Protein AF-A0A946HAD9-F1 (afdb_monomer_lite)

Sequence (156 aa):
MSTSSSALPNFSPPAFKSGLADWSSGDGSAGSDSYAEVAEAAYVPSDSDFSGCLELIKTHSVQKLRAFAKTPMRPETYLRIRTRIKSVTGNLPAVRIAGWAGNDSDKWVPPKSGRLWRSARPERWLKFPPLSGQGCVMGSIWCGALSRHTGISVWI

pLDDT: mean 70.28, std 19.31, range [33.47, 93.88]

Secondary structure (DSSP, 8-state):
-----------SPPPGGG-STTEESS-SSTT--BSTT-TTEEEEEEETTTEEEEEEE--SSSEEEEES-EE---TT--B----EEEESSSSPPEEEEEEEEB-TTS-B---SSS-S---BPTT--B-----SS--EEEEEEEEESS-SS-EEEEE-

Foldseek 3Di:
DDPPPPDDQDPDFDFCVVAFQQKFQDQLFPPGDTPRPPPQWDFAQCDPPARTWIKGWDADQKTKIFGNDWDWDAFPDWDQDAKDKDWPDDDQFDKFKDWFDAAPVRDGDDAPDDDQDDGDDGPDIRDGHGDPHTIIRHIMIIGHDDDHTIIMIMDD

Radius of gyration: 16.19 Å; chains: 1; bounding box: 47×38×36 Å

Structure (mmCIF, N/CA/C/O backbone):
data_AF-A0A946HAD9-F1
#
_entry.id   AF-A0A946HAD9-F1
#
loop_
_atom_site.group_PDB
_atom_site.id
_atom_site.type_symbol
_atom_site.label_atom_id
_atom_site.label_alt_id
_atom_site.label_comp_id
_atom_site.label_asym_id
_atom_site.label_entity_id
_atom_site.label_seq_id
_atom_site.pdbx_PDB_ins_code
_atom_site.Cartn_x
_atom_site.Cartn_y
_atom_site.Cartn_z
_atom_site.occupancy
_atom_site.B_iso_or_equiv
_atom_site.auth_seq_id
_atom_site.auth_comp_id
_atom_site.auth_asym_id
_atom_site.auth_atom_id
_atom_site.pdbx_PDB_model_num
ATOM 1 N N . MET A 1 1 ? 30.902 18.768 -19.631 1.00 36.69 1 MET A N 1
ATOM 2 C CA . MET A 1 1 ? 31.084 18.166 -18.293 1.00 36.69 1 MET A CA 1
ATOM 3 C C . MET A 1 1 ? 29.719 18.096 -17.630 1.00 36.69 1 MET A C 1
ATOM 5 O O . MET A 1 1 ? 29.258 19.101 -17.110 1.00 36.69 1 MET A O 1
ATOM 9 N N . SER A 1 2 ? 29.025 16.963 -17.752 1.00 37.31 2 SER A N 1
ATOM 10 C CA . SER A 1 2 ? 27.700 16.779 -17.150 1.00 37.31 2 SER A CA 1
ATOM 11 C C . SER A 1 2 ? 27.865 16.531 -15.656 1.00 37.31 2 SER A C 1
ATOM 13 O O . SER A 1 2 ? 28.518 15.571 -15.252 1.00 37.31 2 SER A O 1
ATOM 15 N N . THR A 1 3 ? 27.320 17.422 -14.838 1.00 35.97 3 THR A N 1
ATOM 16 C CA . THR A 1 3 ? 27.272 17.283 -13.386 1.00 35.97 3 THR A CA 1
ATOM 17 C C . THR A 1 3 ? 26.296 16.164 -13.031 1.00 35.97 3 THR A C 1
ATOM 19 O O . THR A 1 3 ? 25.080 16.337 -13.038 1.00 35.97 3 THR A O 1
ATOM 22 N N . SER A 1 4 ? 26.826 14.976 -12.748 1.00 42.81 4 SER A N 1
ATOM 23 C CA . SER A 1 4 ? 26.056 13.875 -12.170 1.00 42.81 4 SER A CA 1
ATOM 24 C C . SER A 1 4 ? 25.577 14.296 -10.779 1.00 42.81 4 SER A C 1
ATOM 26 O O . SER A 1 4 ? 26.343 14.248 -9.819 1.00 42.81 4 SER A O 1
ATOM 28 N N . SER A 1 5 ? 24.332 14.766 -10.674 1.00 54.44 5 SER A N 1
ATOM 29 C CA . SER A 1 5 ? 23.699 15.095 -9.394 1.00 54.44 5 SER A CA 1
ATOM 30 C C . SER A 1 5 ? 23.711 13.857 -8.496 1.00 54.44 5 SER A C 1
ATOM 32 O O . SER A 1 5 ? 23.067 12.853 -8.798 1.00 54.44 5 SER A O 1
ATOM 34 N N . SER A 1 6 ? 24.466 13.915 -7.397 1.00 48.38 6 SER A N 1
ATOM 35 C CA . SER A 1 6 ? 24.583 12.863 -6.384 1.00 48.38 6 SER A CA 1
ATOM 36 C C . SER A 1 6 ? 23.348 12.802 -5.474 1.00 48.38 6 SER A C 1
ATOM 38 O O . SER A 1 6 ? 23.470 12.646 -4.258 1.00 48.38 6 SER A O 1
ATOM 40 N N . ALA A 1 7 ? 22.149 12.976 -6.031 1.00 61.69 7 ALA A N 1
ATOM 41 C CA . ALA A 1 7 ? 20.927 12.717 -5.294 1.00 61.69 7 ALA A CA 1
ATOM 42 C C . ALA A 1 7 ? 20.832 11.203 -5.087 1.00 61.69 7 ALA A C 1
ATOM 44 O O . ALA A 1 7 ? 20.743 10.438 -6.051 1.00 61.69 7 ALA A O 1
ATOM 45 N N . LEU A 1 8 ? 20.899 10.758 -3.831 1.00 59.75 8 LEU A N 1
ATOM 46 C CA . LEU A 1 8 ? 20.593 9.371 -3.501 1.00 59.75 8 LEU A CA 1
ATOM 47 C C . LEU A 1 8 ? 19.221 9.025 -4.103 1.00 59.75 8 LEU A C 1
ATOM 49 O O . LEU A 1 8 ? 18.302 9.843 -4.000 1.00 59.75 8 LEU A O 1
ATOM 53 N N . PRO A 1 9 ? 19.068 7.853 -4.741 1.00 64.69 9 PRO A N 1
ATOM 54 C CA . PRO A 1 9 ? 17.783 7.444 -5.287 1.00 64.69 9 PRO A CA 1
ATOM 55 C C . PRO A 1 9 ? 16.715 7.504 -4.189 1.00 64.69 9 PRO A C 1
ATOM 57 O O . PRO A 1 9 ? 16.864 6.902 -3.124 1.00 64.69 9 PRO A O 1
ATOM 60 N N . ASN A 1 10 ? 15.656 8.277 -4.437 1.00 72.88 10 ASN A N 1
ATOM 61 C CA . ASN A 1 10 ? 14.527 8.359 -3.525 1.00 72.88 10 ASN A CA 1
ATOM 62 C C . ASN A 1 10 ? 13.701 7.076 -3.654 1.00 72.88 10 ASN A C 1
ATOM 64 O O . ASN A 1 10 ? 13.062 6.839 -4.676 1.00 72.88 10 ASN A O 1
ATOM 68 N N . PHE A 1 11 ? 13.740 6.254 -2.610 1.00 76.00 11 PHE A N 1
ATOM 69 C CA . PHE A 1 11 ? 12.993 5.000 -2.525 1.00 76.00 11 PHE A CA 1
ATOM 70 C C . PHE A 1 11 ? 11.674 5.135 -1.759 1.00 76.00 11 PHE A C 1
ATOM 72 O O . PHE A 1 11 ? 10.976 4.139 -1.555 1.00 76.00 11 PHE A O 1
ATOM 79 N N . SER A 1 12 ? 11.346 6.344 -1.301 1.00 80.62 12 SER A N 1
ATOM 80 C CA . SER A 1 12 ? 10.087 6.615 -0.620 1.00 80.62 12 SER A CA 1
ATOM 81 C C . SER A 1 12 ? 8.964 6.764 -1.644 1.00 80.62 12 SER A C 1
ATOM 83 O O . SER A 1 12 ? 9.144 7.467 -2.644 1.00 80.62 12 SER A O 1
ATOM 85 N N . PRO A 1 13 ? 7.798 6.140 -1.411 1.00 83.62 13 PRO A N 1
ATOM 86 C CA . PRO A 1 13 ? 6.634 6.388 -2.244 1.00 83.62 13 PRO A CA 1
ATOM 87 C C . PRO A 1 13 ? 6.138 7.840 -2.091 1.00 83.62 13 PRO A C 1
ATOM 89 O O . PRO A 1 13 ? 6.539 8.540 -1.153 1.00 83.62 13 PRO A O 1
ATOM 92 N N . PRO A 1 14 ? 5.263 8.305 -3.000 1.00 86.06 14 PRO A N 1
ATOM 93 C CA . PRO A 1 14 ? 4.657 9.630 -2.924 1.00 86.06 14 PRO A CA 1
ATOM 94 C C . PRO A 1 14 ? 3.922 9.831 -1.598 1.00 86.06 14 PRO A C 1
ATOM 96 O O . PRO A 1 14 ? 3.237 8.933 -1.119 1.00 86.06 14 PRO A O 1
ATOM 99 N N . ALA A 1 15 ? 4.037 11.009 -0.990 1.00 88.94 15 ALA A N 1
ATOM 100 C CA . ALA A 1 15 ? 3.307 11.299 0.241 1.00 88.94 15 ALA A CA 1
ATOM 101 C C . ALA A 1 15 ? 1.794 11.381 -0.031 1.00 88.94 15 ALA A C 1
ATOM 103 O O . ALA A 1 15 ? 1.385 11.982 -1.020 1.00 88.94 15 ALA A O 1
ATOM 104 N N . PHE A 1 16 ? 0.952 10.878 0.880 1.00 89.88 16 PHE A N 1
ATOM 105 C CA . PHE A 1 16 ? -0.513 10.921 0.718 1.00 89.88 16 PHE A CA 1
ATOM 106 C C . PHE A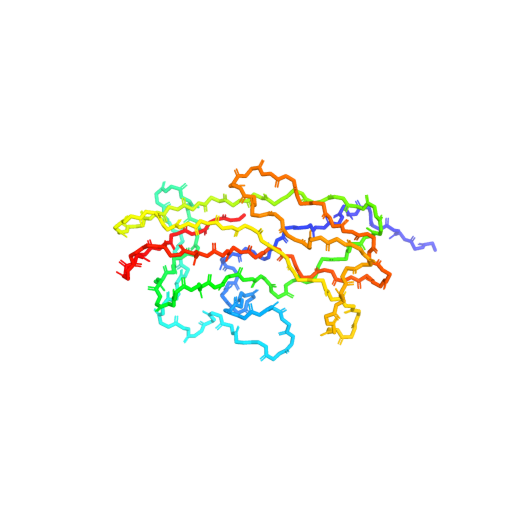 1 16 ? -1.078 12.339 0.541 1.00 89.88 16 PHE A C 1
ATOM 108 O O . PHE A 1 16 ? -2.084 12.523 -0.136 1.00 89.88 16 PHE A O 1
ATOM 115 N N . LYS A 1 17 ? -0.396 13.356 1.089 1.00 90.44 17 LYS A N 1
ATOM 116 C CA . LYS A 1 17 ? -0.763 14.772 0.927 1.00 90.44 17 LYS A CA 1
ATOM 117 C C . LYS A 1 17 ? -0.735 15.261 -0.525 1.00 90.44 17 LYS A C 1
ATOM 119 O O . LYS A 1 17 ? -1.327 16.291 -0.818 1.00 90.44 17 LYS A O 1
ATOM 124 N N . SER A 1 18 ? -0.013 14.562 -1.404 1.00 90.00 18 SER A N 1
ATOM 125 C CA . SER A 1 18 ? 0.032 14.858 -2.839 1.00 90.00 18 SER A CA 1
ATOM 126 C C . SER A 1 18 ? -1.215 14.363 -3.579 1.00 90.00 18 SER A C 1
ATOM 128 O O . SER A 1 18 ? -1.370 14.648 -4.761 1.00 90.00 18 SER A O 1
ATOM 130 N N . GLY A 1 19 ? -2.109 13.653 -2.887 1.00 91.25 19 GLY A N 1
ATOM 131 C CA . GLY A 1 19 ? -3.321 13.071 -3.442 1.00 91.25 19 GLY A CA 1
ATOM 132 C C . GLY A 1 19 ? -3.259 11.547 -3.508 1.00 91.25 19 GLY A C 1
ATOM 133 O O . GLY A 1 19 ? -2.203 10.921 -3.400 1.00 91.25 19 GLY A O 1
ATOM 134 N N . LEU A 1 20 ? -4.432 10.938 -3.685 1.00 92.44 20 LEU A N 1
ATOM 135 C CA . LEU A 1 20 ? -4.587 9.482 -3.734 1.00 92.44 20 LEU A CA 1
ATOM 136 C C . LEU A 1 20 ? -4.543 8.908 -5.159 1.00 92.44 20 LEU A C 1
ATOM 138 O O . LEU A 1 20 ? -4.603 7.694 -5.331 1.00 92.44 20 LEU A O 1
ATOM 142 N N . ALA A 1 21 ? -4.362 9.758 -6.176 1.00 92.12 21 ALA A N 1
ATOM 143 C CA . ALA A 1 21 ? -4.142 9.331 -7.559 1.00 92.12 21 ALA A CA 1
ATOM 144 C C . ALA A 1 21 ? -2.838 8.538 -7.737 1.00 92.12 21 ALA A C 1
ATOM 146 O O . ALA A 1 21 ? -2.775 7.658 -8.589 1.00 92.12 21 ALA A O 1
ATOM 147 N N . ASP A 1 22 ? -1.840 8.785 -6.886 1.00 90.06 22 ASP A N 1
ATOM 148 C CA . ASP A 1 22 ? -0.562 8.063 -6.873 1.00 90.06 22 ASP A CA 1
ATOM 149 C C . ASP A 1 22 ? -0.635 6.692 -6.171 1.00 90.06 22 ASP A C 1
ATOM 151 O O . ASP A 1 22 ? 0.364 5.966 -6.097 1.00 90.06 22 ASP A O 1
ATOM 155 N N . TRP A 1 23 ? -1.819 6.316 -5.681 1.00 90.69 23 TRP A N 1
ATOM 156 C CA . TRP A 1 23 ? -2.064 5.102 -4.915 1.00 90.69 23 TRP A CA 1
ATOM 157 C C . TRP A 1 23 ? -3.124 4.230 -5.588 1.00 90.69 23 TRP A C 1
ATOM 159 O O . TRP A 1 23 ? -4.209 4.687 -5.924 1.00 90.69 23 TRP A O 1
ATOM 169 N N . SER A 1 24 ? -2.818 2.947 -5.754 1.00 89.88 24 SER A N 1
ATOM 170 C CA . SER A 1 24 ? -3.632 1.962 -6.457 1.00 89.88 24 SER A CA 1
ATOM 171 C C . SER A 1 24 ? -4.247 0.930 -5.516 1.00 89.88 24 SER A C 1
ATOM 173 O O . SER A 1 24 ? -3.587 0.429 -4.595 1.00 89.88 24 SER A O 1
ATOM 175 N N . SER A 1 25 ? -5.494 0.557 -5.813 1.00 87.62 25 SER A N 1
ATOM 176 C CA . SER A 1 25 ? -6.197 -0.600 -5.241 1.00 87.62 25 SER A CA 1
ATOM 177 C C . SER A 1 25 ? -5.830 -1.926 -5.938 1.00 87.62 25 SER A C 1
ATOM 179 O O . SER A 1 25 ? -6.189 -3.008 -5.466 1.00 87.62 25 SER A O 1
ATOM 181 N N . GLY A 1 26 ? -5.071 -1.857 -7.039 1.00 84.12 26 GLY A N 1
ATOM 182 C CA . GLY A 1 26 ? -4.618 -2.979 -7.858 1.00 84.12 26 GLY A CA 1
ATOM 183 C C . GLY A 1 26 ? -3.144 -3.344 -7.653 1.00 84.12 26 GLY A C 1
ATOM 184 O O . GLY A 1 26 ? -2.662 -3.507 -6.526 1.00 84.12 26 GLY A O 1
ATOM 185 N N . ASP A 1 27 ? -2.424 -3.542 -8.763 1.00 80.12 27 ASP A N 1
ATOM 186 C CA . ASP A 1 27 ? -0.995 -3.882 -8.752 1.00 80.12 27 ASP A CA 1
ATOM 187 C C . ASP A 1 27 ? -0.069 -2.665 -8.958 1.00 80.12 27 ASP A C 1
ATOM 189 O O . ASP A 1 27 ? 1.149 -2.819 -8.892 1.00 80.12 27 ASP A O 1
ATOM 193 N N . GLY A 1 28 ? -0.630 -1.454 -9.084 1.00 78.38 28 GLY A N 1
ATOM 194 C CA . GLY A 1 28 ? 0.143 -0.220 -9.273 1.00 78.38 28 GLY A CA 1
ATOM 195 C C . GLY A 1 28 ? 0.808 -0.128 -10.649 1.00 78.38 28 GLY A C 1
ATOM 196 O O . GLY A 1 28 ? 1.775 0.608 -10.818 1.00 78.38 28 GLY A O 1
ATOM 197 N N . SER A 1 29 ? 0.315 -0.898 -11.623 1.00 82.19 29 SER A N 1
ATOM 198 C CA . SER A 1 29 ? 0.729 -0.856 -13.026 1.00 82.19 29 SER A CA 1
ATOM 199 C C . SER A 1 29 ? -0.187 0.056 -13.843 1.00 82.19 29 SER A C 1
ATOM 201 O O . SER A 1 29 ? -1.299 0.379 -13.418 1.00 82.19 29 SER A O 1
ATOM 203 N N . ALA A 1 30 ? 0.254 0.434 -15.045 1.00 81.75 30 ALA A N 1
ATOM 204 C CA . ALA A 1 30 ? -0.574 1.180 -15.987 1.00 81.75 30 ALA A CA 1
ATOM 205 C C . ALA A 1 30 ? -1.942 0.496 -16.195 1.00 81.75 30 ALA A C 1
ATOM 207 O O . ALA A 1 30 ? -2.009 -0.709 -16.448 1.00 81.75 30 ALA A O 1
ATOM 208 N N . GLY A 1 31 ? -3.022 1.271 -16.064 1.00 83.06 31 GLY A N 1
ATOM 209 C CA . GLY A 1 31 ? -4.403 0.788 -16.169 1.00 83.06 31 GLY A CA 1
ATOM 210 C C . GLY A 1 31 ? -4.984 0.165 -14.893 1.00 83.06 31 GLY A C 1
ATOM 211 O O . GLY A 1 31 ? -6.130 -0.265 -14.924 1.00 83.06 31 GLY A O 1
ATOM 212 N N . SER A 1 32 ? -4.234 0.105 -13.785 1.00 84.69 32 SER A N 1
ATOM 213 C CA . SER A 1 32 ? -4.813 -0.240 -12.478 1.00 84.69 32 SER A CA 1
ATOM 214 C C . SER A 1 32 ? -5.649 0.920 -11.934 1.00 84.69 32 SER A C 1
ATOM 216 O O . SER A 1 32 ? -5.267 2.079 -12.087 1.00 84.69 32 SER A O 1
ATOM 218 N N . ASP A 1 33 ? -6.724 0.600 -11.217 1.00 90.00 33 ASP A N 1
ATOM 219 C CA . ASP A 1 33 ? -7.551 1.601 -10.539 1.00 90.00 33 ASP A CA 1
ATOM 220 C C . ASP A 1 33 ? -6.758 2.348 -9.453 1.00 90.00 33 ASP A C 1
ATOM 222 O O . ASP A 1 33 ? -5.872 1.776 -8.795 1.00 90.00 33 ASP A O 1
ATOM 226 N N . SER A 1 34 ? -7.080 3.631 -9.263 1.00 92.31 34 SER A N 1
ATOM 227 C CA . SER A 1 34 ? -6.498 4.500 -8.234 1.00 92.31 34 SER A CA 1
ATOM 228 C C . SER A 1 34 ? -7.480 4.763 -7.089 1.00 92.31 34 SER A C 1
ATOM 230 O O . SER A 1 34 ? -8.677 4.516 -7.210 1.00 92.31 34 SER A O 1
ATOM 232 N N . TYR A 1 35 ? -6.973 5.282 -5.970 1.00 93.00 35 TYR A N 1
ATOM 233 C CA . TYR A 1 35 ? -7.774 5.709 -4.821 1.00 93.00 35 TYR A CA 1
ATOM 234 C C . TYR A 1 35 ? -8.209 7.184 -4.892 1.00 93.00 35 TYR A C 1
ATOM 236 O O . TYR A 1 35 ? -8.709 7.705 -3.901 1.00 93.00 35 TYR A O 1
ATOM 244 N N . ALA A 1 36 ? -8.020 7.871 -6.026 1.00 89.62 36 ALA A N 1
ATOM 245 C CA . ALA A 1 36 ? -8.311 9.305 -6.153 1.00 89.62 36 ALA A CA 1
ATOM 246 C C . ALA A 1 36 ? -9.779 9.662 -5.870 1.00 89.62 36 ALA A C 1
ATOM 248 O O . ALA A 1 36 ? -10.044 10.641 -5.186 1.00 89.62 36 ALA A O 1
ATOM 249 N N . GLU A 1 37 ? -10.705 8.846 -6.373 1.00 86.38 37 GLU A N 1
ATOM 250 C CA . GLU A 1 37 ? -12.148 9.133 -6.391 1.00 86.38 37 GLU A CA 1
ATOM 251 C C . GLU A 1 37 ? -12.953 7.999 -5.732 1.00 86.38 37 GLU A C 1
ATOM 253 O O . GLU A 1 37 ? -14.085 7.698 -6.111 1.00 86.38 37 GLU A O 1
ATOM 258 N N . VAL A 1 38 ? -12.336 7.299 -4.777 1.00 89.44 38 VAL A N 1
ATOM 259 C CA . VAL A 1 38 ? -12.925 6.130 -4.115 1.00 89.44 38 VAL A CA 1
ATOM 260 C C . VAL A 1 38 ? -13.470 6.552 -2.756 1.00 89.44 38 VAL A C 1
ATOM 262 O O . VAL A 1 38 ? -12.717 7.026 -1.911 1.00 89.44 38 VAL A O 1
ATOM 265 N N . ALA A 1 39 ? -14.769 6.352 -2.521 1.00 89.94 39 ALA A N 1
ATOM 266 C CA . ALA A 1 39 ? -15.436 6.783 -1.288 1.00 89.94 39 ALA A CA 1
ATOM 267 C C . ALA A 1 39 ? -14.878 6.100 -0.026 1.00 89.94 39 ALA A C 1
ATOM 269 O O . ALA A 1 39 ? -14.954 6.641 1.075 1.00 89.94 39 ALA A O 1
ATOM 270 N N . GLU A 1 40 ? -14.305 4.908 -0.176 1.00 89.25 40 GLU A N 1
ATOM 271 C CA . GLU A 1 40 ? -13.689 4.142 0.901 1.00 89.25 40 GLU A CA 1
ATOM 272 C C . GLU A 1 40 ? -12.277 4.615 1.275 1.00 89.25 40 GLU A C 1
ATOM 274 O O . GLU A 1 40 ? -11.680 4.025 2.175 1.00 89.25 40 GLU A O 1
ATOM 279 N N . ALA A 1 41 ? -11.718 5.627 0.605 1.00 92.50 41 ALA A N 1
ATOM 280 C CA . ALA A 1 41 ? -10.365 6.118 0.839 1.00 92.50 41 ALA A CA 1
ATOM 281 C C . ALA A 1 41 ? -10.344 7.643 1.002 1.00 92.50 41 ALA A C 1
ATOM 283 O O . ALA A 1 41 ? -10.895 8.376 0.188 1.00 92.50 41 ALA A O 1
ATOM 284 N N . ALA A 1 42 ? -9.662 8.134 2.036 1.00 93.62 42 ALA A N 1
ATOM 2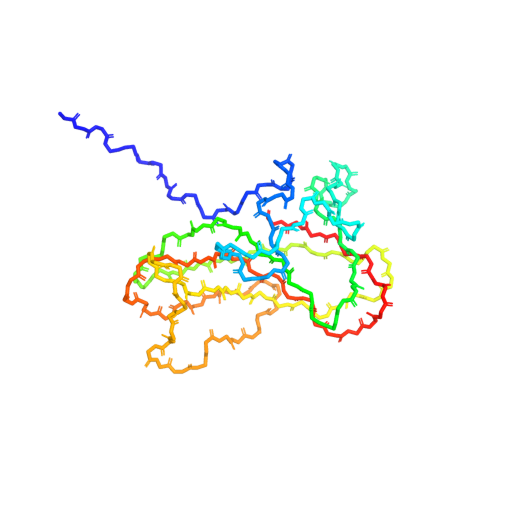85 C CA . ALA A 1 42 ? -9.543 9.564 2.288 1.00 93.62 42 ALA A CA 1
ATOM 286 C C . ALA A 1 42 ? -8.157 9.932 2.817 1.00 93.62 42 ALA A C 1
ATOM 288 O O . ALA A 1 42 ? -7.571 9.230 3.640 1.00 93.62 42 ALA A O 1
ATOM 289 N N . TYR A 1 43 ? -7.627 11.069 2.368 1.00 93.88 43 TYR A N 1
ATOM 290 C CA . TYR A 1 43 ? -6.464 11.671 3.010 1.00 93.88 43 TYR A CA 1
ATOM 291 C C . TYR A 1 43 ? -6.906 12.433 4.263 1.00 93.88 43 TYR A C 1
ATOM 293 O O . TYR A 1 43 ? -7.737 13.336 4.190 1.00 93.88 43 TYR A O 1
ATOM 301 N N . VAL A 1 44 ? -6.312 12.092 5.404 1.00 93.19 44 VAL A N 1
ATOM 302 C CA . VAL A 1 44 ? -6.537 12.751 6.692 1.00 93.19 44 VAL A CA 1
ATOM 303 C C . VAL A 1 44 ? -5.302 13.594 7.018 1.00 93.19 44 VAL A C 1
ATOM 305 O O . VAL A 1 44 ? -4.228 13.028 7.222 1.00 93.19 44 VAL A O 1
ATOM 308 N N . PRO A 1 45 ? -5.397 14.937 7.064 1.00 92.69 45 PRO A N 1
ATOM 309 C CA . PRO A 1 45 ? -4.226 15.805 7.222 1.00 92.69 45 PRO A CA 1
ATOM 310 C C . PRO A 1 45 ? -3.696 15.907 8.659 1.00 92.69 45 PRO A C 1
ATOM 312 O O . PRO A 1 45 ? -2.569 16.358 8.865 1.00 92.69 45 PRO A O 1
ATOM 315 N N . SER A 1 46 ? -4.507 15.570 9.662 1.00 92.38 46 SER A N 1
ATOM 316 C CA . SER A 1 46 ? -4.209 15.855 11.073 1.00 92.38 46 SER A CA 1
ATOM 317 C C . SER A 1 46 ? -4.672 14.736 12.001 1.00 92.3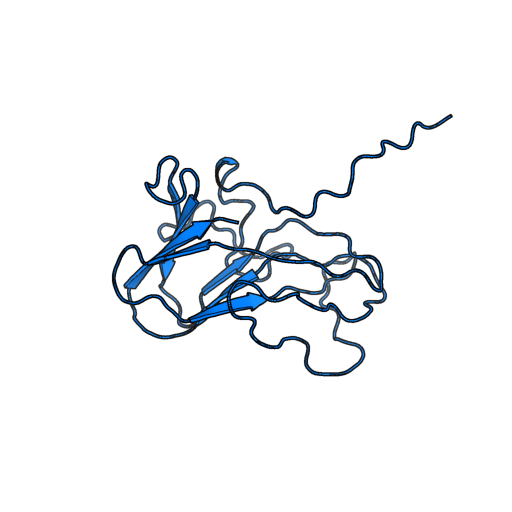8 46 SER A C 1
ATOM 319 O O . SER A 1 46 ? -5.322 14.980 13.013 1.00 92.38 46 SER A O 1
ATOM 321 N N . ASP A 1 47 ? -4.333 13.498 11.655 1.00 91.12 47 ASP A N 1
ATOM 322 C CA . ASP A 1 47 ? -4.525 12.364 12.549 1.00 91.12 47 ASP A CA 1
ATOM 323 C C . ASP A 1 47 ? -3.628 12.475 13.798 1.00 91.12 47 ASP A C 1
ATOM 325 O O . ASP A 1 47 ? -2.461 12.863 13.702 1.00 91.12 47 ASP A O 1
ATOM 329 N N . SER A 1 48 ? -4.146 12.103 14.970 1.00 87.75 48 SER A N 1
ATOM 330 C CA . SER A 1 48 ? -3.442 12.248 16.254 1.00 87.75 48 SER A CA 1
ATOM 331 C C . SER A 1 48 ? -2.148 11.433 16.364 1.00 87.75 48 SER A C 1
ATOM 333 O O . SER A 1 48 ? -1.242 11.831 17.092 1.00 87.75 48 SER A O 1
ATOM 335 N N . ASP A 1 49 ? -2.044 10.309 15.650 1.00 85.25 49 ASP A N 1
ATOM 336 C CA . ASP A 1 49 ? -0.909 9.379 15.746 1.00 85.25 49 ASP A CA 1
ATOM 337 C C . ASP A 1 49 ? 0.029 9.465 14.534 1.00 85.25 49 ASP A C 1
ATOM 339 O O . ASP A 1 49 ? 1.231 9.162 14.629 1.00 85.25 49 ASP A O 1
ATOM 343 N N . PHE A 1 50 ? -0.536 9.827 13.377 1.00 84.44 50 PHE A N 1
ATOM 344 C CA . PHE A 1 50 ? 0.143 9.785 12.084 1.00 84.44 50 PHE A CA 1
ATOM 345 C C . PHE A 1 50 ? 0.211 11.117 11.346 1.00 84.44 50 PHE A C 1
ATOM 347 O O . PHE A 1 50 ? 0.932 11.192 10.350 1.00 84.44 50 PHE A O 1
ATOM 354 N N . SER A 1 51 ? -0.455 12.172 11.817 1.00 88.62 51 SER A N 1
ATOM 355 C CA . SER A 1 51 ? -0.609 13.440 11.094 1.00 88.62 51 SER A CA 1
ATOM 356 C C . SER A 1 51 ? -1.206 13.226 9.693 1.00 88.62 51 SER A C 1
ATOM 358 O O . SER A 1 51 ? -2.332 12.752 9.596 1.00 88.62 51 SER A O 1
ATOM 360 N N . GLY A 1 52 ? -0.480 13.540 8.617 1.00 89.00 52 GLY A N 1
ATOM 361 C CA . GLY A 1 52 ? -0.923 13.290 7.244 1.00 89.00 52 GLY A CA 1
ATOM 362 C C . GLY A 1 52 ? -0.890 11.802 6.881 1.00 89.00 52 GLY A C 1
ATOM 363 O O . GLY A 1 52 ? 0.178 11.278 6.556 1.00 89.00 52 GLY A O 1
ATOM 364 N N . CYS A 1 53 ? -2.040 11.127 6.887 1.00 91.19 53 CYS A N 1
ATOM 365 C CA . CYS A 1 53 ? -2.159 9.699 6.579 1.00 91.19 53 CYS A CA 1
ATOM 366 C C . CYS A 1 53 ? -3.314 9.378 5.624 1.00 91.19 53 CYS A C 1
ATOM 368 O O . CYS A 1 53 ? -4.228 10.177 5.438 1.00 91.19 53 CYS A O 1
ATOM 370 N N . LEU A 1 54 ? -3.280 8.184 5.033 1.00 92.88 54 LEU A N 1
ATOM 371 C CA . LEU A 1 54 ? -4.429 7.620 4.327 1.00 92.88 54 LEU A CA 1
ATOM 372 C C . LEU A 1 54 ? -5.328 6.902 5.328 1.00 92.88 54 LEU A C 1
ATOM 374 O O . LEU A 1 54 ? -4.852 6.003 6.015 1.00 92.88 54 LEU A O 1
ATOM 378 N N . GLU A 1 55 ? -6.611 7.232 5.356 1.00 92.25 55 GLU A N 1
ATOM 379 C CA . GLU A 1 55 ? -7.648 6.407 5.963 1.00 92.25 55 GLU A CA 1
ATOM 380 C C . GLU A 1 55 ? -8.345 5.572 4.887 1.00 92.25 55 GLU A C 1
ATOM 382 O O . GLU A 1 55 ? -8.686 6.071 3.815 1.00 92.25 55 GLU A O 1
ATOM 387 N N . LEU A 1 56 ? -8.518 4.282 5.163 1.00 91.25 56 LEU A N 1
ATOM 388 C CA . LEU A 1 56 ? -9.085 3.315 4.237 1.00 91.25 56 LEU A CA 1
ATOM 389 C C . LEU A 1 56 ? -10.116 2.437 4.944 1.00 91.25 56 LEU A C 1
ATOM 391 O O . LEU A 1 56 ? -9.812 1.779 5.942 1.00 91.25 56 LEU A O 1
ATOM 395 N N . ILE A 1 57 ? -11.318 2.362 4.382 1.00 90.81 57 ILE A N 1
ATOM 396 C CA . ILE A 1 57 ? -12.367 1.445 4.816 1.00 90.81 57 ILE A CA 1
ATOM 397 C C . ILE A 1 57 ? -12.142 0.098 4.133 1.00 90.81 57 ILE A C 1
ATOM 399 O O . ILE A 1 57 ? -12.126 -0.020 2.905 1.00 90.81 57 ILE A O 1
ATOM 403 N N . LYS A 1 58 ? -11.980 -0.952 4.943 1.00 85.56 58 LYS A N 1
ATOM 404 C CA . LYS A 1 58 ? -11.828 -2.309 4.423 1.00 85.56 58 LYS A CA 1
ATOM 405 C C . LYS A 1 58 ? -13.166 -2.882 3.941 1.00 85.56 58 LYS A C 1
ATOM 407 O O . LYS A 1 58 ? -14.017 -3.230 4.762 1.00 85.56 58 LYS A O 1
ATOM 412 N N . THR A 1 59 ? -13.298 -3.089 2.632 1.00 88.94 59 THR A N 1
ATOM 413 C CA . THR A 1 59 ? -14.484 -3.683 1.982 1.00 88.94 59 THR A CA 1
ATOM 414 C C . THR A 1 59 ? -14.214 -5.052 1.355 1.00 88.94 59 THR A C 1
ATOM 416 O O . THR A 1 59 ? -15.125 -5.874 1.248 1.00 88.94 59 THR A O 1
ATOM 419 N N . HIS A 1 60 ? -12.957 -5.362 1.023 1.00 84.75 60 HIS A N 1
ATOM 420 C CA . HIS A 1 60 ? -12.562 -6.649 0.440 1.00 84.75 60 HIS A CA 1
ATOM 421 C C . HIS A 1 60 ? -11.863 -7.572 1.446 1.00 84.75 60 HIS A C 1
ATOM 423 O O . HIS A 1 60 ? -11.213 -7.123 2.396 1.00 84.75 60 HIS A O 1
ATOM 429 N N . SER A 1 61 ? -11.921 -8.889 1.203 1.00 83.62 61 SER A N 1
ATOM 430 C CA . SER A 1 61 ? -11.205 -9.896 2.009 1.00 83.62 61 SER A CA 1
ATOM 431 C C . SER A 1 61 ? -9.698 -9.618 2.053 1.00 83.62 61 SER A C 1
ATOM 433 O O . SER A 1 61 ? -9.091 -9.615 3.128 1.00 83.62 61 SER A O 1
ATOM 435 N N . VAL A 1 62 ? -9.122 -9.268 0.902 1.00 83.88 62 VAL A N 1
ATOM 436 C CA . VAL A 1 62 ? -7.780 -8.704 0.753 1.00 83.88 62 VAL A CA 1
ATOM 437 C C . VAL A 1 62 ? -7.915 -7.348 0.084 1.00 83.88 62 VAL A C 1
ATOM 439 O O . VAL A 1 62 ? -8.373 -7.270 -1.050 1.00 83.88 62 VAL A O 1
ATOM 442 N N . GLN A 1 63 ? -7.496 -6.297 0.783 1.00 87.25 63 GLN A N 1
ATOM 443 C CA . GLN A 1 63 ? -7.442 -4.950 0.221 1.00 87.25 63 GLN A CA 1
ATOM 444 C C . GLN A 1 63 ? -5.986 -4.552 0.034 1.00 87.25 63 GLN A C 1
ATOM 446 O O . GLN A 1 63 ? -5.164 -4.769 0.935 1.00 87.25 63 GLN A O 1
ATOM 451 N N . LYS A 1 64 ? -5.673 -4.052 -1.162 1.00 86.62 64 LYS A N 1
ATOM 452 C CA . LYS A 1 64 ? -4.321 -3.685 -1.569 1.00 86.62 64 LYS A CA 1
ATOM 453 C C . LYS A 1 64 ? -4.175 -2.170 -1.540 1.00 86.62 64 LYS A C 1
ATOM 455 O O . LYS A 1 64 ? -5.087 -1.449 -1.928 1.00 86.62 64 LYS A O 1
ATOM 460 N N . LEU A 1 65 ? -3.005 -1.718 -1.123 1.00 88.69 65 LEU A N 1
ATOM 461 C CA . LEU A 1 65 ? -2.555 -0.344 -1.278 1.00 88.69 65 LEU A CA 1
ATOM 462 C C . LEU A 1 65 ? -1.157 -0.384 -1.883 1.00 88.69 65 LEU A C 1
ATOM 464 O O . LEU A 1 65 ? -0.256 -0.951 -1.259 1.00 88.69 65 LEU A O 1
ATOM 468 N N . ARG A 1 66 ? -0.988 0.165 -3.089 1.00 87.19 66 ARG A N 1
ATOM 469 C CA . ARG A 1 66 ? 0.294 0.186 -3.810 1.00 87.19 66 ARG A CA 1
ATOM 470 C C . ARG A 1 66 ? 0.572 1.556 -4.402 1.00 87.19 66 ARG A C 1
ATOM 472 O O . ARG A 1 66 ? -0.340 2.160 -4.943 1.00 87.19 66 ARG A O 1
ATOM 479 N N . ALA A 1 67 ? 1.812 2.025 -4.352 1.00 85.81 67 ALA A N 1
ATOM 480 C CA . ALA A 1 67 ? 2.185 3.241 -5.070 1.00 85.81 67 ALA A CA 1
ATOM 481 C C . ALA A 1 67 ? 2.313 2.956 -6.577 1.00 85.81 67 ALA A C 1
ATOM 483 O O . ALA A 1 67 ? 2.817 1.899 -6.951 1.00 85.81 67 ALA A O 1
ATOM 484 N N . PHE A 1 68 ? 1.939 3.907 -7.438 1.00 83.94 68 PHE A N 1
ATOM 485 C CA . PHE A 1 68 ? 2.289 3.865 -8.871 1.00 83.94 68 PHE A CA 1
ATOM 486 C C . PHE A 1 68 ? 3.777 4.157 -9.122 1.00 83.94 68 PHE A C 1
ATOM 488 O O . PHE A 1 68 ? 4.299 3.928 -10.215 1.00 83.94 68 PHE A O 1
ATOM 495 N N . ALA A 1 69 ? 4.486 4.654 -8.105 1.00 81.00 69 ALA A N 1
ATOM 496 C CA . ALA A 1 69 ? 5.902 4.958 -8.197 1.00 81.00 69 ALA A CA 1
ATOM 497 C C . ALA A 1 69 ? 6.735 3.696 -8.467 1.00 81.00 69 ALA A C 1
ATOM 499 O O . ALA A 1 69 ? 6.817 2.763 -7.658 1.00 81.00 69 ALA A O 1
ATOM 500 N N . LYS A 1 70 ? 7.419 3.707 -9.611 1.00 78.38 70 LYS A N 1
ATOM 501 C CA . LYS A 1 70 ? 8.411 2.695 -9.962 1.00 78.38 70 LYS A CA 1
ATOM 502 C C . LYS A 1 70 ? 9.701 2.981 -9.213 1.00 78.38 70 LYS A C 1
ATOM 504 O O . LYS A 1 70 ? 10.251 4.075 -9.281 1.00 78.38 70 LYS A O 1
ATOM 509 N N . THR A 1 71 ? 10.204 1.971 -8.525 1.00 76.25 71 THR A N 1
ATOM 510 C CA . THR A 1 71 ? 11.513 2.005 -7.891 1.00 76.25 71 THR A CA 1
ATOM 511 C C . THR A 1 71 ? 12.505 1.213 -8.741 1.00 76.25 71 THR A C 1
ATOM 513 O O . THR A 1 71 ? 12.401 -0.018 -8.833 1.00 76.25 71 THR A O 1
ATOM 516 N N . PRO A 1 72 ? 13.483 1.883 -9.371 1.00 73.94 72 PRO A N 1
ATOM 517 C CA . PRO A 1 72 ? 14.533 1.188 -10.093 1.00 73.94 72 PRO A CA 1
ATOM 518 C C . PRO A 1 72 ? 15.396 0.417 -9.090 1.00 73.94 72 PRO A C 1
ATOM 520 O O . PRO A 1 72 ? 16.084 0.994 -8.250 1.00 73.94 72 PRO A O 1
ATOM 523 N N . MET A 1 73 ? 15.342 -0.911 -9.178 1.00 71.75 73 MET A N 1
ATOM 524 C CA . MET A 1 73 ? 16.132 -1.810 -8.343 1.00 71.75 73 MET A CA 1
ATOM 525 C C . MET A 1 73 ? 17.273 -2.376 -9.174 1.00 71.75 73 MET A C 1
ATOM 527 O O . MET A 1 73 ? 17.045 -3.039 -10.188 1.00 71.75 73 MET A O 1
ATOM 531 N N . ARG A 1 74 ? 18.507 -2.138 -8.730 1.00 71.81 74 ARG A N 1
ATOM 532 C CA . ARG A 1 74 ? 19.665 -2.850 -9.272 1.00 71.81 74 ARG A CA 1
ATOM 533 C C . ARG A 1 74 ? 19.681 -4.277 -8.712 1.00 71.81 74 ARG A C 1
ATOM 535 O O . ARG A 1 74 ? 19.221 -4.487 -7.583 1.00 71.81 74 ARG A O 1
ATOM 542 N N . PRO A 1 75 ? 20.220 -5.257 -9.458 1.00 69.75 75 PRO A N 1
ATOM 543 C CA . PRO A 1 75 ? 20.493 -6.577 -8.905 1.00 69.75 75 PRO A CA 1
ATOM 544 C C . PRO A 1 75 ? 21.235 -6.474 -7.566 1.00 69.75 75 PRO A C 1
ATOM 546 O O . PRO A 1 75 ? 22.017 -5.549 -7.355 1.00 69.75 75 PRO A O 1
ATOM 549 N N . GLU A 1 76 ? 20.936 -7.399 -6.653 1.00 69.06 76 GLU A N 1
ATOM 550 C CA . GLU A 1 76 ? 21.552 -7.491 -5.315 1.00 69.06 76 GLU A CA 1
ATOM 551 C C . GLU A 1 76 ? 21.252 -6.325 -4.353 1.00 69.06 76 GLU A C 1
ATOM 553 O O . GLU A 1 76 ? 21.797 -6.267 -3.251 1.00 69.06 76 GLU A O 1
ATOM 558 N N . THR A 1 77 ? 20.319 -5.434 -4.708 1.00 72.50 77 THR A N 1
ATOM 559 C CA . THR A 1 77 ? 19.848 -4.369 -3.810 1.00 72.50 77 THR A CA 1
ATOM 560 C C . THR A 1 77 ? 18.750 -4.877 -2.873 1.00 72.50 77 THR A C 1
ATOM 562 O O . THR A 1 77 ? 17.796 -5.532 -3.296 1.00 72.50 77 THR A O 1
ATOM 565 N N . TYR A 1 78 ? 18.851 -4.525 -1.590 1.00 73.25 78 TYR A N 1
ATOM 566 C CA . TYR A 1 78 ? 17.829 -4.792 -0.578 1.00 73.25 78 TYR A CA 1
ATOM 567 C C . TYR A 1 78 ? 17.108 -3.506 -0.215 1.00 73.25 78 TYR A C 1
ATOM 569 O O . TYR A 1 78 ? 17.739 -2.461 -0.065 1.00 73.25 78 TYR A O 1
ATOM 577 N N . LEU A 1 79 ? 15.797 -3.598 -0.005 1.00 73.44 79 LEU A N 1
ATOM 578 C CA . LEU A 1 79 ? 14.998 -2.449 0.387 1.00 73.44 79 LEU A CA 1
ATOM 579 C C . LEU A 1 79 ? 14.224 -2.751 1.666 1.00 73.44 79 LEU A C 1
ATOM 581 O O . LEU A 1 79 ? 13.520 -3.759 1.785 1.00 73.44 79 LEU A O 1
ATOM 585 N N . ARG A 1 80 ? 14.392 -1.871 2.654 1.00 75.62 80 ARG A N 1
ATOM 586 C CA . ARG A 1 80 ? 13.602 -1.897 3.882 1.00 75.62 80 ARG A CA 1
ATOM 587 C C . ARG A 1 80 ? 12.346 -1.084 3.671 1.00 75.62 80 ARG A C 1
ATOM 589 O O . ARG A 1 80 ? 12.427 0.120 3.457 1.00 75.62 80 ARG A O 1
ATOM 596 N N . ILE A 1 81 ? 11.205 -1.733 3.832 1.00 77.44 81 ILE A N 1
ATOM 597 C CA . ILE A 1 81 ? 9.912 -1.062 3.845 1.00 77.44 81 ILE A CA 1
ATOM 598 C C . ILE A 1 81 ? 9.440 -0.995 5.287 1.00 77.44 81 ILE A C 1
ATOM 600 O O . ILE A 1 81 ? 9.444 -2.000 6.000 1.00 77.44 81 ILE A O 1
ATOM 604 N N . ARG A 1 82 ? 9.049 0.201 5.714 1.00 78.88 82 ARG A N 1
ATOM 605 C CA . ARG A 1 82 ? 8.359 0.420 6.979 1.00 78.88 82 ARG A CA 1
ATOM 606 C C . ARG A 1 82 ? 6.994 0.997 6.664 1.00 78.88 82 ARG A C 1
ATOM 608 O O . ARG A 1 82 ? 6.842 1.747 5.714 1.00 78.88 82 ARG A O 1
ATOM 615 N N . THR A 1 83 ? 6.019 0.608 7.460 1.00 81.31 83 THR A N 1
ATOM 616 C CA . THR A 1 83 ? 4.704 1.226 7.465 1.00 81.31 83 THR A CA 1
ATOM 617 C C . THR A 1 83 ? 4.190 1.190 8.888 1.00 81.31 83 THR A C 1
ATOM 619 O O . THR A 1 83 ? 4.518 0.271 9.646 1.00 81.31 83 THR A O 1
ATOM 622 N N . ARG A 1 84 ? 3.416 2.203 9.253 1.00 83.94 84 ARG A N 1
ATOM 623 C CA . ARG A 1 84 ? 2.673 2.240 10.505 1.00 83.94 84 ARG A CA 1
ATOM 624 C C . ARG A 1 84 ? 1.199 2.194 10.163 1.00 83.94 84 ARG A C 1
ATOM 626 O O . ARG A 1 84 ? 0.757 2.830 9.210 1.00 83.94 84 ARG A O 1
ATOM 633 N N . ILE A 1 85 ? 0.469 1.390 10.919 1.00 86.69 85 ILE A N 1
ATOM 634 C CA . ILE A 1 85 ? -0.940 1.137 10.670 1.00 86.69 85 ILE A CA 1
ATOM 635 C C . ILE A 1 85 ? -1.655 1.145 12.006 1.00 86.69 85 ILE A C 1
ATOM 637 O O . ILE A 1 85 ? -1.153 0.565 12.971 1.00 86.69 85 ILE A O 1
ATOM 641 N N . LYS A 1 86 ? -2.827 1.771 12.048 1.00 84.75 86 LYS A N 1
ATOM 642 C CA . LYS A 1 86 ? -3.748 1.655 13.175 1.00 84.75 86 LYS A CA 1
ATOM 643 C C . LYS A 1 86 ? -5.133 1.281 12.682 1.00 84.75 86 LYS A C 1
ATOM 645 O O . LYS A 1 86 ? -5.508 1.603 11.558 1.00 84.75 8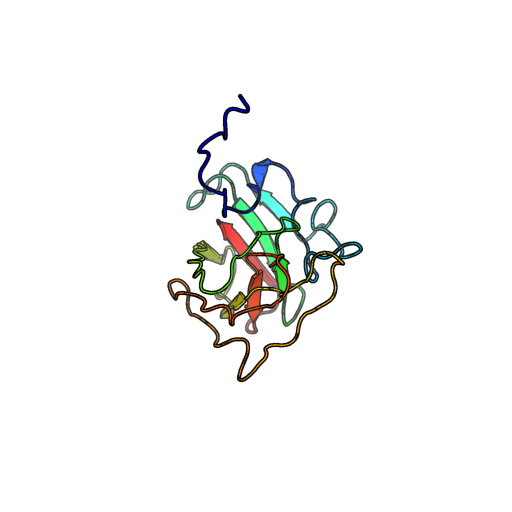6 LYS A O 1
ATOM 650 N N . SER A 1 87 ? -5.871 0.600 13.545 1.00 88.12 87 SER A N 1
ATOM 651 C CA . SER A 1 87 ? -7.309 0.449 13.380 1.00 88.12 87 SER A CA 1
ATOM 652 C C . SER A 1 87 ? -7.976 1.683 13.977 1.00 88.12 87 SER A C 1
ATOM 654 O O . SER A 1 87 ? -7.713 2.006 15.134 1.00 88.12 87 SER A O 1
ATOM 656 N N . VAL A 1 88 ? -8.802 2.374 13.197 1.00 86.31 88 VAL A N 1
ATOM 657 C CA . VAL A 1 88 ? -9.681 3.442 13.692 1.00 86.31 88 VAL A CA 1
ATOM 658 C C . VAL A 1 88 ? -10.863 2.815 14.430 1.00 86.31 88 VAL A C 1
ATOM 660 O O . VAL A 1 88 ? -11.265 3.282 15.492 1.00 86.31 88 VAL A O 1
ATOM 663 N N . THR A 1 89 ? -11.395 1.714 13.891 1.00 82.94 89 THR A N 1
ATOM 664 C CA . THR A 1 89 ? -12.551 0.999 14.439 1.00 82.94 89 THR A CA 1
ATOM 665 C C . THR A 1 89 ? -12.400 -0.515 14.299 1.00 82.94 89 THR A C 1
ATOM 667 O O . THR A 1 89 ? -12.067 -1.044 13.240 1.00 82.94 89 THR A O 1
ATOM 670 N N . GLY A 1 90 ? -12.699 -1.247 15.373 1.00 83.06 90 GLY A N 1
ATOM 671 C CA . GLY A 1 90 ? -12.638 -2.709 15.385 1.00 83.06 90 GLY A CA 1
ATOM 672 C C . GLY A 1 90 ? -11.216 -3.275 15.449 1.00 83.06 90 GLY A C 1
ATOM 673 O O . GLY A 1 90 ? -10.247 -2.576 15.754 1.00 83.06 90 GLY A O 1
ATOM 674 N N . ASN A 1 91 ? -11.092 -4.575 15.187 1.00 80.56 91 ASN A N 1
ATOM 675 C CA . ASN A 1 91 ? -9.829 -5.295 15.343 1.00 80.56 91 ASN A CA 1
ATOM 676 C C . ASN A 1 91 ? -8.837 -4.966 14.227 1.00 80.56 91 ASN A C 1
ATOM 678 O O . ASN A 1 91 ? -9.209 -4.905 13.058 1.00 80.56 91 ASN A O 1
ATOM 682 N N . LEU A 1 92 ? -7.552 -4.844 14.581 1.00 79.38 92 LEU A N 1
ATOM 683 C CA . LEU A 1 92 ? -6.495 -4.656 13.593 1.00 79.38 92 LEU A CA 1
ATOM 684 C C . LEU A 1 92 ? -6.418 -5.892 12.674 1.00 79.38 92 LEU A C 1
ATOM 686 O O . LEU A 1 92 ? -6.171 -7.002 13.157 1.00 79.38 92 LEU A O 1
ATOM 690 N N . PRO A 1 93 ? -6.606 -5.726 11.358 1.00 79.50 93 PRO A N 1
ATOM 691 C CA . PRO A 1 93 ? -6.558 -6.840 10.426 1.00 79.50 93 PRO A CA 1
ATOM 692 C C . PRO A 1 93 ? -5.118 -7.312 10.198 1.00 79.50 93 PRO A C 1
ATOM 694 O O . PRO A 1 93 ? -4.146 -6.627 10.519 1.00 79.50 93 PRO A O 1
ATOM 697 N N . ALA A 1 94 ? -4.954 -8.500 9.616 1.00 82.12 94 ALA A N 1
ATOM 698 C CA . ALA A 1 94 ? -3.628 -9.039 9.352 1.00 82.12 94 ALA A CA 1
ATOM 699 C C . ALA A 1 94 ? -2.922 -8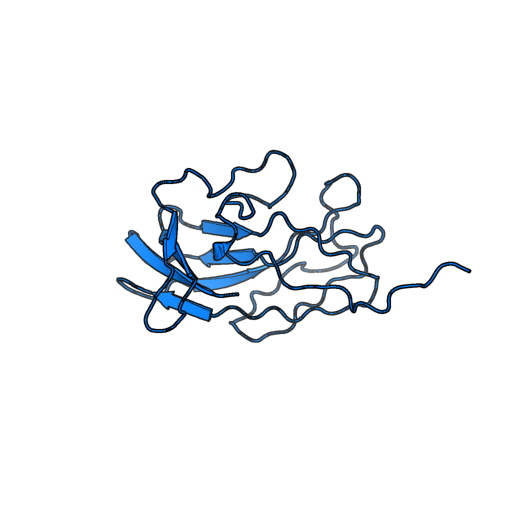.209 8.273 1.00 82.12 94 ALA A C 1
ATOM 701 O O . ALA A 1 94 ? -3.384 -8.138 7.144 1.00 82.12 94 ALA A O 1
ATOM 702 N N . VAL A 1 95 ? -1.765 -7.629 8.573 1.00 79.69 95 VAL A N 1
ATOM 703 C CA . VAL A 1 95 ? -1.020 -6.813 7.605 1.00 79.69 95 VAL A CA 1
ATOM 704 C C . VAL A 1 95 ? 0.121 -7.618 6.984 1.00 79.69 95 VAL A C 1
ATOM 706 O O . VAL A 1 95 ? 0.800 -8.380 7.674 1.00 79.69 95 VAL A O 1
ATOM 709 N N . ARG A 1 96 ? 0.376 -7.440 5.684 1.00 81.56 96 ARG A N 1
ATOM 710 C CA . ARG A 1 96 ? 1.591 -7.928 5.013 1.00 81.56 96 ARG A CA 1
ATOM 711 C C . ARG A 1 96 ? 2.180 -6.846 4.129 1.00 81.56 96 ARG A C 1
ATOM 713 O O . ARG A 1 96 ? 1.442 -6.084 3.523 1.00 81.56 96 ARG A O 1
ATOM 720 N N . ILE A 1 97 ? 3.499 -6.834 4.003 1.00 76.38 97 ILE A N 1
ATOM 721 C CA . ILE A 1 97 ? 4.179 -6.023 2.997 1.00 76.38 97 ILE A CA 1
ATOM 722 C C . ILE A 1 97 ? 4.564 -6.927 1.821 1.00 76.38 97 ILE A C 1
ATOM 724 O O . ILE A 1 97 ? 5.129 -8.003 2.028 1.00 76.38 97 ILE A O 1
ATOM 728 N N . ALA A 1 98 ? 4.259 -6.500 0.601 1.00 74.25 98 ALA A N 1
ATOM 729 C CA . ALA A 1 98 ? 4.703 -7.135 -0.634 1.00 74.25 98 ALA A CA 1
ATOM 730 C C . ALA A 1 98 ? 5.194 -6.081 -1.637 1.00 74.25 98 ALA A C 1
ATOM 732 O O . ALA A 1 98 ? 5.145 -4.882 -1.379 1.00 74.25 98 ALA A O 1
ATOM 733 N N . GLY A 1 99 ? 5.661 -6.535 -2.788 1.00 75.25 99 GLY A N 1
ATOM 734 C CA . GLY A 1 99 ? 5.996 -5.709 -3.942 1.00 75.25 99 GLY A CA 1
ATOM 735 C C . GLY A 1 99 ? 5.500 -6.378 -5.217 1.00 75.25 99 GLY A C 1
ATOM 736 O O . GLY A 1 99 ? 4.973 -7.494 -5.190 1.00 75.25 99 GLY A O 1
ATOM 737 N N . TRP A 1 100 ? 5.623 -5.687 -6.341 1.00 77.31 100 TRP A N 1
ATOM 738 C CA . TRP A 1 100 ? 5.384 -6.270 -7.654 1.00 77.31 100 TRP A CA 1
ATOM 739 C C . TRP A 1 100 ? 6.620 -6.044 -8.522 1.00 77.31 100 TRP A C 1
ATOM 741 O O . TRP A 1 100 ? 7.087 -4.918 -8.683 1.00 77.31 100 TRP A O 1
ATOM 751 N N . ALA A 1 101 ? 7.187 -7.142 -9.015 1.00 75.38 101 ALA A N 1
ATOM 752 C CA . ALA A 1 101 ? 8.367 -7.124 -9.865 1.00 75.38 101 ALA A CA 1
ATOM 753 C C . ALA A 1 101 ? 7.929 -6.936 -11.320 1.00 75.38 101 ALA A C 1
ATOM 755 O O . ALA A 1 101 ? 7.359 -7.861 -11.905 1.00 75.38 101 ALA A O 1
ATOM 756 N N . GLY A 1 102 ? 8.178 -5.748 -11.867 1.00 75.56 102 GLY A N 1
ATOM 757 C CA . GLY A 1 102 ? 7.971 -5.422 -13.271 1.00 75.56 102 GLY A CA 1
ATOM 758 C C . GLY A 1 102 ? 9.288 -5.372 -14.040 1.00 75.56 102 GLY A C 1
ATOM 759 O O . GLY A 1 102 ? 10.370 -5.334 -13.456 1.00 75.56 102 GLY A O 1
ATOM 760 N N . ASN A 1 103 ? 9.198 -5.375 -15.363 1.00 74.44 103 ASN A N 1
ATOM 761 C CA . ASN A 1 103 ? 10.263 -4.879 -16.231 1.00 74.44 103 ASN A CA 1
ATOM 762 C C . ASN A 1 103 ? 9.901 -3.478 -16.757 1.00 74.44 103 ASN A C 1
ATOM 764 O O . ASN A 1 103 ? 8.820 -2.960 -16.473 1.00 74.44 103 ASN A O 1
ATOM 768 N N . ASP A 1 104 ? 10.774 -2.890 -17.575 1.00 74.38 104 ASP A N 1
ATOM 769 C CA . ASP A 1 104 ? 10.560 -1.567 -18.182 1.00 74.38 104 ASP A CA 1
ATOM 770 C C . ASP A 1 104 ? 9.269 -1.467 -19.023 1.00 74.38 104 ASP A C 1
ATOM 772 O O . ASP A 1 104 ? 8.766 -0.374 -19.267 1.00 74.38 104 ASP A O 1
ATOM 776 N N . SER A 1 105 ? 8.697 -2.603 -19.437 1.00 78.38 105 SER A N 1
ATOM 777 C CA . SER A 1 105 ? 7.447 -2.695 -20.203 1.00 78.38 105 SER A CA 1
ATOM 778 C C . SER A 1 105 ? 6.201 -2.948 -19.341 1.00 78.38 105 SER A C 1
ATOM 780 O O . SER A 1 105 ? 5.169 -3.354 -19.878 1.00 78.38 105 SER A O 1
ATOM 782 N N . ASP A 1 106 ? 6.287 -2.783 -18.016 1.00 74.88 106 ASP A N 1
ATOM 783 C CA . ASP A 1 106 ? 5.200 -3.069 -17.066 1.00 74.88 106 ASP A CA 1
ATOM 784 C C . ASP A 1 106 ? 4.649 -4.498 -17.171 1.00 74.88 106 ASP A C 1
ATOM 786 O O . ASP A 1 106 ? 3.474 -4.773 -16.911 1.00 74.88 106 ASP A O 1
ATOM 790 N N . LYS A 1 107 ? 5.513 -5.453 -17.523 1.00 80.56 107 LYS A N 1
ATOM 791 C CA . LYS A 1 107 ? 5.183 -6.877 -17.482 1.00 80.56 107 LYS A CA 1
ATOM 792 C C . LYS A 1 107 ? 5.727 -7.505 -16.214 1.00 80.56 107 LYS A C 1
ATOM 794 O O . LYS A 1 107 ? 6.856 -7.242 -15.809 1.00 80.56 107 LYS A O 1
ATOM 799 N N . TRP A 1 108 ? 4.906 -8.359 -15.608 1.00 76.44 108 TRP A N 1
ATOM 800 C CA . TRP A 1 108 ? 5.291 -9.115 -14.425 1.00 76.44 108 TRP A CA 1
ATOM 801 C C . TRP A 1 108 ? 6.491 -10.015 -14.730 1.00 76.44 108 TRP A C 1
ATOM 803 O O . TRP A 1 108 ? 6.480 -10.768 -15.705 1.00 76.44 108 TRP A O 1
ATOM 813 N N . VAL A 1 109 ? 7.505 -9.955 -13.868 1.00 74.06 109 VAL A N 1
ATOM 814 C CA . VAL A 1 109 ? 8.699 -10.795 -13.950 1.00 74.06 109 VAL A CA 1
ATOM 815 C C . VAL A 1 109 ? 8.620 -11.886 -12.876 1.00 74.06 109 VAL A C 1
ATOM 817 O O . VAL A 1 109 ? 8.663 -11.574 -11.679 1.00 74.06 109 VAL A O 1
ATOM 820 N N . PRO A 1 110 ? 8.522 -13.173 -13.260 1.00 69.06 110 PRO A N 1
ATOM 821 C CA . PRO A 1 110 ? 8.584 -14.269 -12.304 1.00 69.06 110 PRO A CA 1
ATOM 822 C C . PRO A 1 110 ? 9.974 -14.359 -11.649 1.00 69.06 110 PRO A C 1
ATOM 824 O O . PRO A 1 110 ? 10.987 -13.997 -12.252 1.00 69.06 110 PRO A O 1
ATOM 827 N N . PRO A 1 111 ? 10.064 -14.879 -10.415 1.00 63.06 111 PRO A N 1
ATOM 828 C CA . PRO A 1 111 ? 11.340 -15.092 -9.753 1.00 63.06 111 PRO A CA 1
ATOM 829 C C . PRO A 1 111 ? 12.102 -16.208 -10.467 1.00 63.06 111 PRO A C 1
ATOM 831 O O . PRO A 1 111 ? 11.520 -17.227 -10.835 1.00 63.06 111 PRO A O 1
ATOM 834 N N . LYS A 1 112 ? 13.424 -16.061 -10.598 1.00 55.56 112 LYS A N 1
ATOM 835 C CA . LYS A 1 112 ? 14.273 -17.097 -11.211 1.00 55.56 112 LYS A CA 1
ATOM 836 C C . LYS A 1 112 ? 14.363 -18.387 -10.378 1.00 55.56 112 LYS A C 1
ATOM 838 O O . LYS A 1 112 ? 14.645 -19.438 -10.938 1.00 55.56 112 LYS A O 1
ATOM 843 N N . SER A 1 113 ? 14.101 -18.333 -9.069 1.00 48.97 113 SER A N 1
ATOM 844 C CA . SER A 1 113 ? 13.928 -19.512 -8.210 1.00 48.97 113 SER A CA 1
ATOM 845 C C . SER A 1 113 ? 13.263 -19.151 -6.870 1.00 48.97 113 SER A C 1
ATOM 847 O O . SER A 1 113 ? 13.502 -18.085 -6.303 1.00 48.97 113 SER A O 1
ATOM 849 N N . GLY A 1 114 ? 12.431 -20.056 -6.337 1.00 48.16 114 GLY A N 1
ATOM 850 C CA . GLY A 1 114 ? 11.907 -19.986 -4.967 1.00 48.16 114 GLY A CA 1
ATOM 851 C C . GLY A 1 114 ? 10.642 -19.141 -4.732 1.00 48.16 114 GLY A C 1
ATOM 852 O O . GLY A 1 114 ? 10.027 -18.577 -5.633 1.00 48.16 114 GLY A O 1
ATOM 853 N N . ARG A 1 115 ? 10.216 -19.115 -3.460 1.00 42.81 115 ARG A N 1
ATOM 854 C CA . ARG A 1 115 ? 8.969 -18.497 -2.981 1.00 42.81 115 ARG A CA 1
ATOM 855 C C . ARG A 1 115 ? 9.150 -16.976 -2.881 1.00 42.81 115 ARG A C 1
ATOM 857 O O . ARG A 1 115 ? 9.865 -16.498 -2.006 1.00 42.81 115 ARG A O 1
ATOM 864 N N . LEU A 1 116 ? 8.476 -16.253 -3.773 1.00 45.53 116 LEU A N 1
ATOM 865 C CA . LEU A 1 116 ? 8.598 -14.809 -4.030 1.00 45.53 116 LEU A CA 1
ATOM 866 C C . LEU A 1 116 ? 8.322 -13.913 -2.805 1.00 45.53 116 LEU A C 1
ATOM 868 O O . LEU A 1 116 ? 8.807 -12.791 -2.741 1.00 45.53 116 LEU A O 1
ATOM 872 N N . TRP A 1 117 ? 7.569 -14.409 -1.819 1.00 44.12 117 TRP A N 1
ATOM 873 C CA . TRP A 1 117 ? 7.130 -13.622 -0.669 1.00 44.12 117 TRP A CA 1
ATOM 874 C C . TRP A 1 117 ? 7.017 -14.510 0.573 1.00 44.12 117 TRP A C 1
ATOM 876 O O . TRP A 1 117 ? 6.279 -15.497 0.579 1.00 44.12 117 TRP A O 1
ATOM 886 N N . ARG A 1 118 ? 7.718 -14.159 1.656 1.00 38.59 118 ARG A N 1
ATOM 887 C CA . ARG A 1 118 ? 7.326 -14.569 3.012 1.00 38.59 118 ARG A CA 1
ATOM 888 C C . ARG A 1 118 ? 6.652 -13.360 3.638 1.00 38.59 118 ARG A C 1
ATOM 890 O O . ARG A 1 118 ? 7.253 -12.292 3.651 1.00 38.59 118 ARG A O 1
ATOM 897 N N . SER A 1 119 ? 5.422 -13.516 4.131 1.00 38.78 119 SER A N 1
ATOM 898 C CA . SER A 1 119 ? 4.722 -12.464 4.870 1.00 38.78 119 SER A CA 1
ATOM 899 C C . SER A 1 119 ? 5.634 -11.929 5.975 1.00 38.78 119 SER A C 1
ATOM 901 O O . SER A 1 119 ? 5.945 -12.640 6.934 1.00 38.78 119 SER A O 1
ATOM 903 N N . ALA A 1 120 ? 6.103 -10.701 5.813 1.00 40.84 120 ALA A N 1
ATOM 904 C CA . ALA A 1 120 ? 6.825 -9.996 6.847 1.00 40.84 120 ALA A CA 1
ATOM 905 C C . ALA A 1 120 ? 5.801 -9.345 7.780 1.00 40.84 120 ALA A C 1
ATOM 907 O O . ALA A 1 120 ? 4.897 -8.650 7.314 1.00 40.84 120 ALA A O 1
ATOM 908 N N . ARG A 1 121 ? 5.956 -9.567 9.092 1.00 46.22 121 ARG A N 1
ATOM 909 C CA . ARG A 1 121 ? 5.436 -8.649 10.118 1.00 46.22 121 ARG A CA 1
ATOM 910 C C . ARG A 1 121 ? 5.941 -7.225 9.788 1.00 46.22 121 ARG A C 1
ATOM 912 O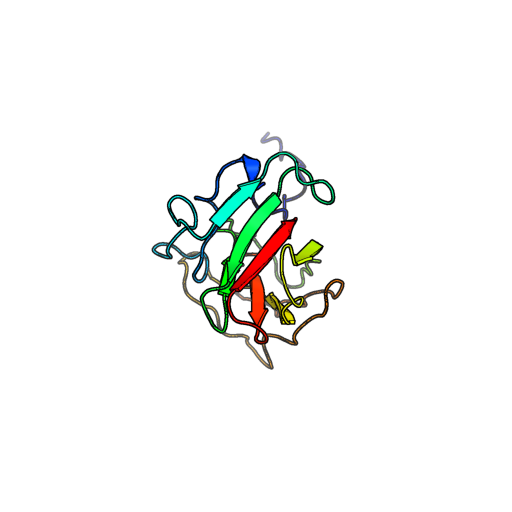 O . ARG A 1 121 ? 6.964 -7.117 9.097 1.00 46.22 121 ARG A O 1
ATOM 919 N N . PRO A 1 122 ? 5.288 -6.150 10.265 1.00 40.22 122 PRO A N 1
ATOM 920 C CA . PRO A 1 122 ? 5.913 -4.827 10.253 1.00 40.22 122 PRO A CA 1
ATOM 921 C C . PRO A 1 122 ? 7.334 -4.978 10.821 1.00 40.22 122 PRO A C 1
ATOM 923 O O . PRO A 1 122 ? 7.482 -5.650 11.835 1.00 40.22 122 PRO A O 1
ATOM 926 N N . GLU A 1 123 ? 8.354 -4.441 10.134 1.00 41.56 123 GLU A N 1
ATOM 927 C CA . GLU A 1 123 ? 9.790 -4.472 10.517 1.00 41.56 123 GLU A CA 1
ATOM 928 C C . GLU A 1 123 ? 10.699 -5.608 9.982 1.00 41.56 123 GLU A C 1
ATOM 930 O O . GLU A 1 123 ? 11.765 -5.854 10.546 1.00 41.56 123 GLU A O 1
ATOM 935 N N . ARG A 1 124 ? 10.397 -6.265 8.849 1.00 44.00 124 ARG A N 1
ATOM 936 C CA . ARG A 1 124 ? 11.363 -7.198 8.209 1.00 44.00 124 ARG A CA 1
ATOM 937 C C . ARG A 1 124 ? 11.840 -6.734 6.829 1.00 44.00 124 ARG A C 1
ATOM 939 O O . ARG A 1 124 ? 11.060 -6.238 6.024 1.00 44.00 124 ARG A O 1
ATOM 946 N N . TRP A 1 125 ? 13.127 -6.944 6.547 1.00 42.34 125 TRP A N 1
ATOM 947 C CA . TRP A 1 125 ? 13.750 -6.709 5.239 1.00 42.34 125 TRP A CA 1
ATOM 948 C C . TRP A 1 125 ? 13.103 -7.562 4.138 1.00 42.34 125 TRP A C 1
ATOM 950 O O . TRP A 1 125 ? 12.958 -8.777 4.304 1.00 42.34 125 TRP A O 1
ATOM 960 N N . LEU A 1 126 ? 12.766 -6.945 3.000 1.00 49.25 126 LEU A N 1
ATOM 961 C CA . LEU A 1 126 ? 12.376 -7.670 1.793 1.00 49.25 126 LEU A CA 1
ATOM 962 C C . LEU A 1 126 ? 13.629 -7.951 0.959 1.00 49.25 126 LEU A C 1
ATOM 964 O O . LEU A 1 126 ? 14.329 -7.035 0.525 1.00 49.25 126 LEU A O 1
ATOM 968 N N . LYS A 1 127 ? 13.920 -9.240 0.752 1.00 45.44 127 LYS A N 1
ATOM 969 C CA . LYS A 1 127 ? 14.945 -9.691 -0.192 1.00 45.44 127 LYS A CA 1
ATOM 970 C C . LYS A 1 127 ? 14.294 -9.841 -1.558 1.00 45.44 127 LYS A C 1
ATOM 972 O O . LYS A 1 127 ? 13.510 -10.766 -1.759 1.00 45.44 127 LYS A O 1
ATOM 977 N N . PHE A 1 128 ? 14.634 -8.952 -2.480 1.00 49.12 128 PHE A N 1
ATOM 978 C CA . PHE A 1 128 ? 14.261 -9.118 -3.876 1.00 49.12 128 PHE A CA 1
ATOM 979 C C . PHE A 1 128 ? 15.256 -10.085 -4.536 1.00 49.12 128 PHE A C 1
ATOM 981 O O . PHE A 1 128 ? 16.466 -9.940 -4.334 1.00 49.12 128 PHE A O 1
ATOM 988 N N . PRO A 1 129 ? 14.791 -11.116 -5.266 1.00 46.69 129 PRO A N 1
ATOM 989 C CA . PRO A 1 129 ? 15.689 -11.940 -6.065 1.00 46.69 129 PRO A CA 1
ATOM 990 C C . PRO A 1 129 ? 16.338 -11.080 -7.165 1.00 46.69 129 PRO A C 1
ATOM 992 O O . PRO A 1 129 ? 15.780 -10.044 -7.529 1.00 46.69 129 PRO A O 1
ATOM 995 N N . PRO A 1 130 ? 17.494 -11.483 -7.717 1.00 44.78 130 PRO A N 1
ATOM 996 C CA . PRO A 1 130 ? 18.091 -10.792 -8.855 1.00 44.78 130 PRO A CA 1
ATOM 997 C C . PRO A 1 130 ? 17.135 -10.854 -10.057 1.00 44.78 130 PRO A C 1
ATOM 999 O O . PRO A 1 130 ? 17.011 -11.880 -10.730 1.00 44.78 130 PRO A O 1
ATOM 1002 N N . LEU A 1 131 ? 16.423 -9.753 -10.303 1.00 46.81 131 LEU A N 1
ATOM 1003 C CA . LEU A 1 131 ? 15.591 -9.552 -11.484 1.00 46.81 131 LEU A CA 1
ATOM 1004 C C . LEU A 1 131 ? 16.507 -9.091 -12.625 1.00 46.81 131 LEU A C 1
ATOM 1006 O O . LEU A 1 131 ? 17.264 -8.133 -12.476 1.00 46.81 131 LEU A O 1
ATOM 1010 N N . SER A 1 132 ? 16.484 -9.790 -13.759 1.00 42.00 132 SER A N 1
ATOM 1011 C CA . SER A 1 132 ? 17.108 -9.295 -14.991 1.00 42.00 132 SER A CA 1
ATOM 1012 C C . SER A 1 132 ? 16.104 -8.383 -15.694 1.00 42.00 132 SER A C 1
ATOM 1014 O O . SER A 1 132 ? 15.173 -8.891 -16.312 1.00 42.00 132 SER A O 1
ATOM 1016 N N . GLY A 1 133 ? 16.278 -7.069 -15.549 1.00 43.72 133 GLY A N 1
ATOM 1017 C CA . GLY A 1 133 ? 15.368 -6.031 -16.052 1.00 43.72 133 GLY A CA 1
ATOM 1018 C C . GLY A 1 133 ? 14.885 -5.160 -14.894 1.00 43.72 133 GLY A C 1
ATOM 1019 O O . GLY A 1 133 ? 14.320 -5.676 -13.934 1.00 43.72 133 GLY A O 1
ATOM 1020 N N . GLN A 1 134 ? 15.215 -3.871 -14.921 1.00 46.78 134 GLN A N 1
ATOM 1021 C CA . GLN A 1 134 ? 15.053 -2.962 -13.785 1.00 46.78 134 GLN A CA 1
ATOM 1022 C C . GLN A 1 134 ? 13.622 -2.404 -13.756 1.00 46.78 134 GLN A C 1
ATOM 1024 O O . GLN A 1 134 ? 13.088 -2.036 -14.789 1.00 46.78 134 GLN A O 1
ATOM 1029 N N . GLY A 1 135 ? 12.995 -2.354 -12.575 1.00 42.97 135 GLY A N 1
ATOM 1030 C CA . GLY A 1 135 ? 11.674 -1.737 -12.387 1.00 42.97 135 GLY A CA 1
ATOM 1031 C C . GLY A 1 135 ? 10.783 -2.482 -11.392 1.00 42.97 135 GLY A C 1
ATOM 1032 O O . GLY A 1 135 ? 9.849 -3.173 -11.774 1.00 42.97 135 GLY A O 1
ATOM 1033 N N . CYS A 1 136 ? 11.031 -2.351 -10.087 1.00 44.81 136 CYS A N 1
ATOM 1034 C CA . CYS A 1 136 ? 10.093 -2.876 -9.093 1.00 44.81 136 CYS A CA 1
ATOM 1035 C C . CYS A 1 136 ? 9.066 -1.793 -8.749 1.00 44.81 136 CYS A C 1
ATOM 1037 O O . CYS A 1 136 ? 9.451 -0.698 -8.347 1.00 44.81 136 CYS A O 1
ATOM 1039 N N . VAL A 1 137 ? 7.768 -2.083 -8.838 1.00 45.97 137 VAL A N 1
ATOM 1040 C CA . VAL A 1 137 ? 6.755 -1.226 -8.205 1.00 45.97 137 VAL A CA 1
ATOM 1041 C C . VAL A 1 137 ? 6.796 -1.527 -6.710 1.00 45.97 137 VAL A C 1
ATOM 1043 O O . VAL A 1 137 ? 6.676 -2.681 -6.273 1.00 45.97 137 VAL A O 1
ATOM 1046 N N . MET A 1 138 ? 7.091 -0.493 -5.930 1.00 40.56 138 MET A N 1
ATOM 1047 C CA . MET A 1 138 ? 7.462 -0.613 -4.526 1.00 40.56 138 MET A CA 1
ATOM 1048 C C . MET A 1 138 ? 6.283 -0.413 -3.579 1.00 40.56 138 MET A C 1
ATOM 1050 O O . MET A 1 138 ? 5.409 0.410 -3.818 1.00 40.56 138 MET A O 1
ATOM 1054 N N . GLY A 1 139 ? 6.315 -1.148 -2.462 1.00 40.94 139 GLY A N 1
ATOM 1055 C CA . GLY A 1 139 ? 5.492 -0.887 -1.279 1.00 40.94 139 GLY A CA 1
ATOM 1056 C C . GLY A 1 139 ? 4.029 -1.266 -1.440 1.00 40.94 139 GLY A C 1
ATOM 1057 O O . GLY A 1 139 ? 3.188 -0.440 -1.761 1.00 40.94 139 GLY A O 1
ATOM 1058 N N . SER A 1 140 ? 3.707 -2.531 -1.195 1.00 41.31 140 SER A N 1
ATOM 1059 C CA . SER A 1 140 ? 2.324 -3.005 -1.140 1.00 41.31 140 SER A CA 1
ATOM 1060 C C . SER A 1 140 ? 1.976 -3.362 0.282 1.00 41.31 140 SER A C 1
ATOM 1062 O O . SER A 1 140 ? 2.601 -4.258 0.840 1.00 41.31 140 SER A O 1
ATOM 1064 N N . ILE A 1 141 ? 0.973 -2.719 0.856 1.00 43.56 141 ILE A N 1
ATOM 1065 C CA . ILE A 1 141 ? 0.420 -3.125 2.144 1.00 43.56 141 ILE A CA 1
ATOM 1066 C C . ILE A 1 141 ? -0.831 -3.941 1.848 1.00 43.56 141 ILE A C 1
ATOM 1068 O O . ILE A 1 141 ? -1.732 -3.510 1.133 1.00 43.56 141 ILE A O 1
ATOM 1072 N N . TRP A 1 142 ? -0.838 -5.170 2.341 1.00 41.22 142 TRP A N 1
ATOM 1073 C CA . TRP A 1 142 ? -1.927 -6.119 2.216 1.00 41.22 142 TRP A CA 1
ATOM 1074 C C . TRP A 1 142 ? -2.608 -6.198 3.556 1.00 41.22 142 TRP A C 1
ATOM 1076 O O . TRP A 1 142 ? -1.977 -6.528 4.554 1.00 41.22 142 TRP A O 1
ATOM 1086 N N . CYS A 1 143 ? -3.906 -5.980 3.557 1.00 36.06 143 CYS A N 1
ATOM 1087 C CA . CYS A 1 143 ? -4.738 -6.205 4.715 1.00 36.06 143 CYS A CA 1
ATOM 1088 C C . CYS A 1 143 ? -5.516 -7.522 4.512 1.00 36.06 143 CYS A C 1
ATOM 1090 O O . CYS A 1 143 ? -6.470 -7.564 3.737 1.00 36.06 143 CYS A O 1
ATOM 1092 N N . GLY A 1 144 ? -5.062 -8.615 5.130 1.00 33.50 144 GLY A N 1
ATOM 1093 C CA . GLY A 1 144 ? -5.674 -9.947 5.191 1.00 33.50 144 GLY A CA 1
ATOM 1094 C C . GLY A 1 144 ? -6.595 -10.158 6.406 1.00 33.50 144 GLY A C 1
ATOM 1095 O O . GLY A 1 144 ? -6.545 -9.431 7.392 1.00 33.50 144 GLY A O 1
ATOM 1096 N N . ALA A 1 145 ? -7.471 -11.156 6.293 1.00 33.69 145 ALA A N 1
ATOM 1097 C CA . ALA A 1 145 ? -8.743 -11.277 7.007 1.00 33.69 145 ALA A CA 1
ATOM 1098 C C . ALA A 1 145 ? -8.700 -11.344 8.551 1.00 33.69 145 ALA A C 1
ATOM 1100 O O . ALA A 1 145 ? -8.122 -12.265 9.121 1.00 33.69 145 ALA A O 1
ATOM 1101 N N . LEU A 1 146 ? -9.435 -10.425 9.189 1.00 33.47 146 LEU A N 1
ATOM 1102 C CA . LEU A 1 146 ? -10.538 -10.667 10.136 1.00 33.47 146 LEU A CA 1
ATOM 1103 C C . LEU A 1 146 ? -11.261 -9.320 10.347 1.00 33.47 146 LEU A C 1
ATOM 1105 O O . LEU A 1 146 ? -10.600 -8.300 10.492 1.00 33.47 146 LEU A O 1
ATOM 1109 N N . SER A 1 147 ? -12.596 -9.344 10.354 1.00 38.12 147 SER A N 1
ATOM 1110 C CA . SER A 1 147 ? -13.528 -8.201 10.440 1.00 38.12 147 SER A CA 1
ATOM 1111 C C . SER A 1 147 ? -13.894 -7.515 9.114 1.00 38.12 147 SER A C 1
ATOM 1113 O O . SER A 1 147 ? -13.043 -7.058 8.350 1.00 38.12 147 SER A O 1
ATOM 1115 N N . ARG A 1 148 ? -15.204 -7.471 8.836 1.00 43.66 148 ARG A N 1
ATOM 1116 C CA . ARG A 1 148 ? -15.817 -6.592 7.832 1.00 43.66 148 ARG A CA 1
ATOM 1117 C C . ARG A 1 148 ? -16.087 -5.255 8.534 1.00 43.66 148 ARG A C 1
ATOM 1119 O O . ARG A 1 148 ? -16.597 -5.275 9.649 1.00 43.66 148 ARG A O 1
ATOM 1126 N N . HIS A 1 149 ? -15.733 -4.144 7.887 1.00 49.59 149 HIS A N 1
ATOM 1127 C CA . HIS A 1 149 ? -15.808 -2.766 8.405 1.00 49.59 149 HIS A CA 1
ATOM 1128 C C . HIS A 1 149 ? -14.789 -2.439 9.505 1.00 49.59 149 HIS A C 1
ATOM 1130 O O . HIS A 1 149 ? -15.124 -2.257 10.671 1.00 49.59 149 HIS A O 1
ATOM 1136 N N . THR A 1 150 ? -13.524 -2.332 9.106 1.00 51.62 150 THR A N 1
ATOM 1137 C CA . THR A 1 150 ? -12.471 -1.737 9.935 1.00 51.62 150 THR A CA 1
ATOM 1138 C C . THR A 1 150 ? -11.882 -0.572 9.157 1.00 51.62 150 THR A C 1
ATOM 1140 O O . THR A 1 150 ? -11.399 -0.770 8.038 1.00 51.62 150 THR A O 1
ATOM 1143 N N . GLY A 1 151 ? -11.979 0.633 9.722 1.00 51.44 151 GLY A N 1
ATOM 1144 C CA . GLY A 1 151 ? -11.241 1.795 9.235 1.00 51.44 151 GLY A CA 1
ATOM 1145 C C . GLY A 1 151 ? -9.769 1.636 9.595 1.00 51.44 151 GLY A C 1
ATOM 1146 O O . GLY A 1 151 ? -9.443 1.251 10.718 1.00 51.44 151 GLY A O 1
ATOM 1147 N N . ILE A 1 152 ? -8.875 1.867 8.641 1.00 60.38 152 ILE A N 1
ATOM 1148 C CA . ILE A 1 152 ? -7.437 1.678 8.816 1.00 60.38 152 ILE A CA 1
ATOM 1149 C C . ILE A 1 152 ? -6.732 2.958 8.408 1.00 60.38 152 ILE A C 1
ATOM 1151 O O . ILE A 1 152 ? -6.851 3.368 7.257 1.00 60.38 152 ILE A O 1
ATOM 1155 N N . SER A 1 153 ? -5.939 3.538 9.306 1.00 44.06 153 SER A N 1
ATOM 1156 C CA . SER A 1 153 ? -5.029 4.621 8.932 1.00 44.06 153 SER A CA 1
ATOM 1157 C C . SER A 1 153 ? -3.649 4.050 8.633 1.00 44.06 153 SER A C 1
ATOM 1159 O O . SER A 1 153 ? -3.121 3.254 9.416 1.00 44.06 153 SER A O 1
ATOM 1161 N N . VAL A 1 154 ? -3.067 4.449 7.504 1.00 61.69 154 VAL A N 1
ATOM 1162 C CA . VAL A 1 154 ? -1.771 3.982 7.011 1.00 61.69 154 VAL A CA 1
ATOM 1163 C C . VAL A 1 154 ? -0.827 5.164 6.838 1.00 61.69 154 VAL A C 1
ATOM 1165 O O . VAL A 1 154 ? -1.162 6.166 6.208 1.00 61.69 154 VAL A O 1
ATOM 1168 N N . TRP A 1 155 ? 0.383 5.005 7.363 1.00 60.31 155 TRP A N 1
ATOM 1169 C CA . TRP A 1 155 ? 1.510 5.908 7.171 1.00 60.31 155 TRP A CA 1
ATOM 1170 C C . TRP A 1 155 ? 2.702 5.131 6.602 1.00 60.31 155 TRP A C 1
ATOM 1172 O O . TRP A 1 155 ? 2.940 3.975 6.986 1.00 60.31 155 TRP A O 1
ATOM 1182 N N . ILE A 1 156 ? 3.433 5.743 5.670 1.00 51.94 156 ILE A N 1
ATOM 1183 C CA . ILE A 1 156 ? 4.589 5.147 4.985 1.00 51.94 156 ILE A CA 1
ATOM 1184 C C . ILE A 1 156 ? 5.769 6.111 5.041 1.00 51.94 156 ILE A C 1
ATOM 1186 O O . ILE A 1 156 ? 5.539 7.317 4.810 1.00 51.94 156 ILE A O 1
#